Protein AF-A0A2A5AAW3-F1 (afdb_monomer)

pLDDT: mean 90.44, std 13.63, range [39.44, 98.69]

Structure (mmCIF, N/CA/C/O backbone):
data_AF-A0A2A5AAW3-F1
#
_entry.id   AF-A0A2A5AAW3-F1
#
loop_
_atom_site.group_PDB
_atom_site.id
_atom_site.type_symbol
_atom_site.label_atom_id
_atom_site.label_alt_id
_atom_site.label_comp_id
_atom_site.label_asym_id
_atom_site.label_entity_id
_atom_site.label_seq_id
_atom_site.pdbx_PDB_ins_code
_atom_site.Cartn_x
_atom_site.Cartn_y
_atom_site.Cartn_z
_atom_site.occupancy
_atom_site.B_iso_or_equiv
_atom_site.auth_seq_id
_atom_site.auth_comp_id
_atom_site.auth_asym_id
_atom_site.auth_atom_id
_atom_site.pdbx_PDB_model_num
ATOM 1 N N . MET A 1 1 ? 14.016 1.556 11.950 1.00 39.44 1 MET A N 1
ATOM 2 C CA . MET A 1 1 ? 13.295 0.463 12.637 1.00 39.44 1 MET A CA 1
ATOM 3 C C . MET A 1 1 ? 12.011 1.043 13.203 1.00 39.44 1 MET A C 1
ATOM 5 O O . MET A 1 1 ? 12.098 1.934 14.035 1.00 39.44 1 MET A O 1
ATOM 9 N N . ILE A 1 2 ? 10.849 0.629 12.693 1.00 43.47 2 ILE A N 1
ATOM 10 C CA . ILE A 1 2 ? 9.531 1.069 13.179 1.00 43.47 2 ILE A CA 1
ATOM 11 C C . ILE A 1 2 ? 9.067 -0.00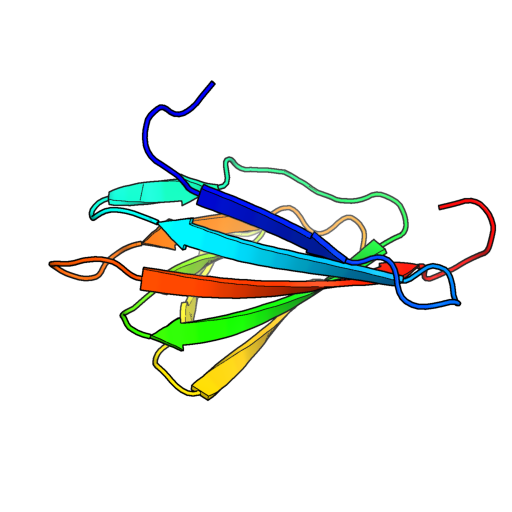4 14.170 1.00 43.47 2 ILE A C 1
ATOM 13 O O . ILE A 1 2 ? 8.960 -1.167 13.787 1.00 43.47 2 ILE A O 1
ATOM 17 N N . SER A 1 3 ? 8.885 0.339 15.448 1.00 43.72 3 SER A N 1
ATOM 18 C CA . SER A 1 3 ? 8.414 -0.620 16.451 1.00 43.72 3 SER A CA 1
ATOM 19 C C . SER A 1 3 ? 6.901 -0.829 16.317 1.00 43.72 3 SER A C 1
ATOM 21 O O . SER A 1 3 ? 6.143 0.132 16.196 1.00 43.72 3 SER A O 1
ATOM 23 N N . GLY A 1 4 ? 6.458 -2.090 16.324 1.00 58.16 4 GLY A N 1
ATOM 24 C CA . GLY A 1 4 ? 5.041 -2.462 16.447 1.00 58.16 4 GLY A CA 1
ATOM 25 C C . GLY A 1 4 ? 4.322 -2.945 15.183 1.00 58.16 4 GLY A C 1
ATOM 26 O O . GLY A 1 4 ? 3.145 -3.267 15.283 1.00 58.16 4 GLY A O 1
ATOM 27 N N . SER A 1 5 ? 4.979 -3.025 14.023 1.00 59.78 5 SER A N 1
ATOM 28 C CA . SER A 1 5 ? 4.380 -3.627 12.817 1.00 59.78 5 SER A CA 1
ATOM 29 C C . SER A 1 5 ? 4.737 -5.113 12.717 1.00 59.78 5 SER A C 1
ATOM 31 O O . SER A 1 5 ? 5.889 -5.493 12.950 1.00 59.78 5 SER A O 1
ATOM 33 N N . LYS A 1 6 ? 3.756 -5.954 12.373 1.00 73.56 6 LYS A N 1
ATOM 34 C CA . LYS A 1 6 ? 3.960 -7.382 12.103 1.00 73.56 6 LYS A CA 1
ATOM 35 C C . LYS A 1 6 ? 4.066 -7.594 10.595 1.00 73.56 6 LYS A C 1
ATOM 37 O O . LYS A 1 6 ? 3.257 -7.053 9.848 1.00 73.56 6 LYS A O 1
ATOM 42 N N . PHE A 1 7 ? 5.060 -8.376 10.181 1.00 75.00 7 PHE A N 1
ATOM 43 C CA . PHE A 1 7 ? 5.308 -8.739 8.788 1.00 75.00 7 PHE A CA 1
ATOM 44 C C . PHE A 1 7 ? 5.267 -10.258 8.657 1.00 75.00 7 PHE A C 1
ATOM 46 O O . PHE A 1 7 ? 5.870 -10.965 9.471 1.00 75.00 7 PHE A O 1
ATOM 53 N N . SER A 1 8 ? 4.598 -10.755 7.627 1.00 76.31 8 SER A N 1
ATOM 54 C CA . SER A 1 8 ? 4.706 -12.151 7.202 1.00 76.31 8 SER A CA 1
ATOM 55 C C . SER A 1 8 ? 5.001 -12.209 5.715 1.00 76.31 8 SER A C 1
ATOM 57 O O . SER A 1 8 ? 4.222 -11.685 4.923 1.00 76.31 8 SER A O 1
ATOM 59 N N . ASN A 1 9 ? 6.112 -12.861 5.363 1.00 69.94 9 ASN A N 1
ATOM 60 C CA . ASN A 1 9 ? 6.567 -13.023 3.987 1.00 69.94 9 ASN A CA 1
ATOM 61 C C . ASN A 1 9 ? 6.355 -14.464 3.532 1.00 69.94 9 ASN A C 1
ATOM 63 O O . ASN A 1 9 ? 6.692 -15.401 4.260 1.00 69.94 9 ASN A O 1
ATOM 67 N N . VAL A 1 10 ? 5.856 -14.629 2.313 1.00 75.06 10 VAL A N 1
ATOM 68 C CA . VAL A 1 10 ? 5.798 -15.912 1.616 1.00 75.06 10 VAL A CA 1
ATOM 69 C C . VAL A 1 10 ? 6.385 -15.725 0.219 1.00 75.06 10 VAL A C 1
ATOM 71 O O . VAL A 1 10 ? 5.961 -14.843 -0.528 1.00 75.06 10 VAL A O 1
ATOM 74 N N . GLU A 1 11 ? 7.356 -16.565 -0.131 1.00 68.62 11 GLU A N 1
ATOM 75 C CA . GLU A 1 11 ? 7.826 -16.731 -1.507 1.00 68.62 11 GLU A CA 1
ATOM 76 C C . GLU A 1 11 ? 7.038 -17.884 -2.134 1.00 68.62 11 GLU A C 1
ATOM 78 O O . GLU A 1 11 ? 7.002 -18.994 -1.598 1.00 68.62 11 GLU A O 1
ATOM 83 N N . ILE A 1 12 ? 6.372 -17.622 -3.255 1.00 57.97 12 ILE A N 1
ATOM 84 C CA . ILE A 1 12 ? 5.675 -18.641 -4.043 1.00 57.97 12 ILE A CA 1
ATOM 85 C C . ILE A 1 12 ? 6.402 -18.689 -5.382 1.00 57.97 12 ILE A C 1
ATOM 87 O O . ILE A 1 12 ? 6.607 -17.640 -5.978 1.00 57.97 12 ILE A O 1
ATOM 91 N N . GLY A 1 13 ? 6.828 -19.881 -5.816 1.00 52.97 13 GLY A N 1
ATOM 92 C CA . GLY A 1 13 ? 7.694 -20.072 -6.987 1.00 52.97 13 GLY A CA 1
ATOM 93 C C . GLY A 1 13 ? 7.355 -19.176 -8.189 1.00 52.97 13 GLY A C 1
ATOM 94 O O . GLY A 1 13 ? 6.191 -18.993 -8.533 1.00 52.97 13 GLY A O 1
ATOM 95 N N . GLY A 1 14 ? 8.401 -18.644 -8.825 1.00 62.84 14 GLY A N 1
ATOM 96 C CA . GLY A 1 14 ? 8.334 -17.399 -9.595 1.00 62.84 14 GLY A CA 1
ATOM 97 C C . GLY A 1 14 ? 9.037 -16.286 -8.811 1.00 62.84 14 GLY A C 1
ATOM 98 O O . GLY A 1 14 ? 9.162 -16.374 -7.593 1.00 62.84 14 GLY A O 1
ATOM 99 N N . GLU A 1 15 ? 9.574 -15.272 -9.488 1.00 82.69 15 GLU A N 1
ATOM 100 C CA . GLU A 1 15 ? 10.187 -14.106 -8.834 1.00 82.69 15 GLU A CA 1
ATOM 101 C C . GLU A 1 15 ? 9.076 -13.185 -8.294 1.00 82.69 15 GLU A C 1
ATOM 103 O O . GLU A 1 15 ? 8.890 -12.069 -8.774 1.00 82.69 15 GLU A O 1
ATOM 108 N N . SER A 1 16 ? 8.297 -13.692 -7.333 1.00 88.06 16 SER A N 1
ATOM 109 C CA . SER A 1 16 ? 7.179 -13.000 -6.688 1.00 88.06 16 SER A CA 1
ATOM 110 C C . SER A 1 16 ? 7.315 -13.075 -5.167 1.00 88.06 16 SER A C 1
ATOM 112 O O . SER A 1 16 ? 7.628 -14.125 -4.601 1.00 88.06 16 SER A O 1
ATOM 114 N N . LYS A 1 17 ? 7.052 -11.957 -4.487 1.00 91.00 17 LYS A N 1
ATOM 115 C CA . LYS A 1 17 ? 7.078 -11.851 -3.021 1.00 91.00 17 LYS A CA 1
ATOM 116 C C . LYS A 1 17 ? 5.722 -11.396 -2.521 1.00 91.00 17 LYS A C 1
ATOM 118 O O . LYS A 1 17 ? 5.172 -10.418 -3.019 1.00 91.00 17 LYS A O 1
ATOM 123 N N . ILE A 1 18 ? 5.198 -12.088 -1.517 1.00 93.75 18 ILE A N 1
ATOM 124 C CA . ILE A 1 18 ? 3.941 -11.725 -0.870 1.00 93.75 18 ILE A CA 1
ATOM 125 C C . ILE A 1 18 ? 4.243 -11.340 0.569 1.00 93.75 18 ILE A C 1
ATOM 127 O O . ILE A 1 18 ? 4.828 -12.130 1.309 1.00 93.75 18 ILE A O 1
ATOM 131 N N . THR A 1 19 ? 3.816 -10.145 0.961 1.00 94.81 19 THR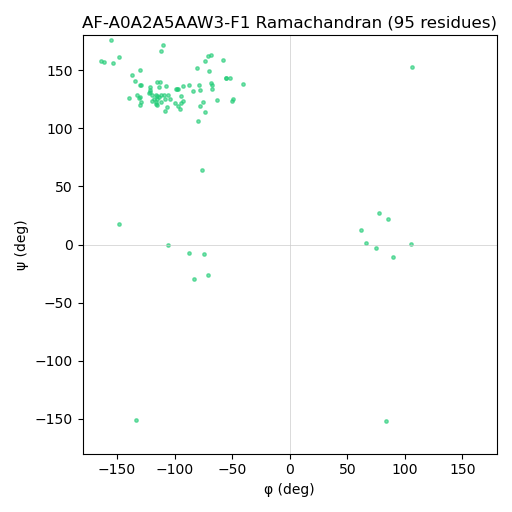 A N 1
ATOM 132 C CA . THR A 1 19 ? 4.036 -9.590 2.293 1.00 94.81 19 THR A CA 1
ATOM 133 C C . THR A 1 19 ? 2.721 -9.073 2.852 1.00 94.81 19 THR A C 1
ATOM 135 O O . THR A 1 19 ? 2.127 -8.156 2.291 1.00 94.81 19 THR A O 1
ATOM 138 N N . GLU A 1 20 ? 2.278 -9.612 3.982 1.00 96.75 20 GLU A N 1
ATOM 139 C CA . GLU A 1 20 ? 1.175 -9.026 4.750 1.00 96.75 20 GLU A CA 1
ATOM 140 C C . GLU A 1 20 ? 1.737 -8.160 5.882 1.00 96.75 20 GLU A C 1
ATOM 142 O O . GLU A 1 20 ? 2.688 -8.554 6.567 1.00 96.75 20 GLU A O 1
ATOM 147 N N . ILE A 1 21 ? 1.177 -6.959 6.038 1.00 97.38 21 ILE A N 1
ATOM 148 C CA . ILE A 1 21 ? 1.661 -5.913 6.939 1.00 97.38 21 ILE A CA 1
ATOM 149 C C . ILE A 1 21 ? 0.502 -5.381 7.771 1.00 97.38 21 ILE A C 1
ATOM 151 O O . ILE A 1 21 ? -0.487 -4.872 7.240 1.00 97.38 21 ILE A O 1
ATOM 155 N N . GLU A 1 22 ? 0.690 -5.411 9.085 1.00 98.12 22 GLU A N 1
ATOM 156 C CA . GLU 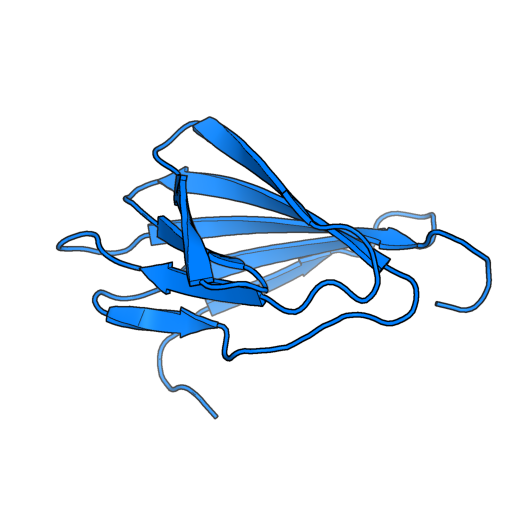A 1 22 ? -0.175 -4.722 10.037 1.00 98.12 22 GLU A CA 1
ATOM 157 C C . GLU A 1 22 ? 0.409 -3.339 10.372 1.00 98.12 22 GLU A C 1
ATOM 159 O O . GLU A 1 22 ? 1.537 -3.229 10.867 1.00 98.12 22 GLU A O 1
ATOM 164 N N . LEU A 1 23 ? -0.359 -2.275 10.122 1.00 97.31 23 LEU A N 1
ATOM 165 C CA . LEU A 1 23 ? 0.007 -0.896 10.453 1.00 97.31 23 LEU A CA 1
ATOM 166 C C . LEU A 1 23 ? -0.895 -0.363 11.568 1.00 97.31 23 LEU A C 1
ATOM 168 O O . LEU A 1 23 ? -2.111 -0.274 11.404 1.00 97.31 23 LEU A O 1
ATOM 172 N N . GLN A 1 24 ? -0.303 0.081 12.675 1.00 98.12 24 GLN A N 1
ATOM 173 C CA . GLN A 1 24 ? -1.009 0.827 13.724 1.00 98.12 24 GLN A CA 1
ATOM 174 C C . GLN A 1 24 ? -1.423 2.221 13.223 1.00 98.12 24 GLN A C 1
ATOM 176 O O . GLN A 1 24 ? -0.887 2.717 12.227 1.00 98.12 24 GLN A O 1
ATOM 181 N N . LYS A 1 25 ? -2.356 2.881 13.922 1.00 97.75 25 LYS A N 1
ATOM 182 C CA . LYS A 1 25 ? -2.800 4.248 13.596 1.00 97.75 25 LYS A CA 1
ATOM 183 C C . LYS A 1 25 ? -1.602 5.185 13.401 1.00 97.75 25 LYS A C 1
ATOM 185 O O . LYS A 1 25 ? -0.753 5.312 14.282 1.00 97.75 25 LYS A O 1
ATOM 190 N N . GLY A 1 26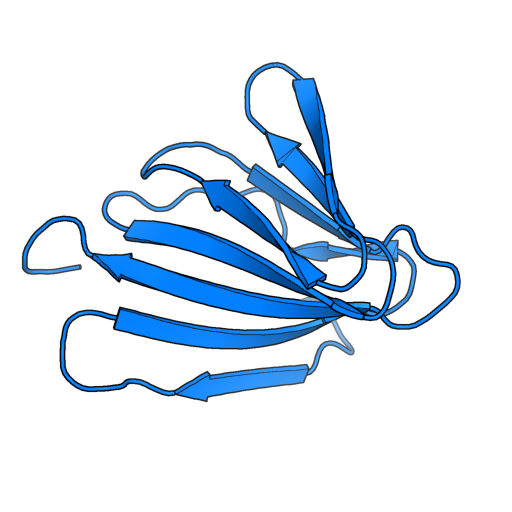 ? -1.546 5.858 12.251 1.00 97.38 26 GLY A N 1
ATOM 191 C CA . GLY A 1 26 ? -0.486 6.812 11.915 1.00 97.38 26 GLY A CA 1
ATOM 192 C C . GLY A 1 26 ? 0.866 6.190 11.548 1.00 97.38 26 GLY A C 1
ATOM 193 O O . GLY A 1 26 ? 1.781 6.929 11.178 1.00 97.38 26 GLY A O 1
ATOM 194 N N . GLN A 1 27 ? 1.023 4.861 11.610 1.00 97.94 27 GLN A N 1
ATOM 195 C CA . GLN A 1 27 ? 2.220 4.201 11.093 1.00 97.94 27 GLN A CA 1
ATOM 196 C C . GLN A 1 27 ? 2.256 4.249 9.570 1.00 97.94 27 GLN A C 1
ATOM 198 O O . GLN A 1 27 ? 1.226 4.224 8.892 1.00 97.94 27 GLN A O 1
ATOM 203 N N . ALA A 1 28 ? 3.472 4.293 9.034 1.00 97.19 28 ALA A N 1
ATOM 204 C CA . ALA A 1 28 ? 3.702 4.347 7.606 1.00 97.19 28 ALA A CA 1
ATOM 205 C C . ALA A 1 28 ? 4.838 3.424 7.183 1.00 97.19 28 ALA A C 1
ATOM 207 O O . ALA A 1 28 ? 5.854 3.318 7.869 1.00 97.19 28 ALA A O 1
ATOM 208 N N . ILE A 1 29 ? 4.698 2.854 5.993 1.00 96.75 29 ILE A N 1
ATOM 209 C CA . ILE A 1 29 ? 5.823 2.356 5.213 1.00 96.75 29 ILE A CA 1
ATOM 210 C C . ILE A 1 29 ? 6.513 3.588 4.629 1.00 96.75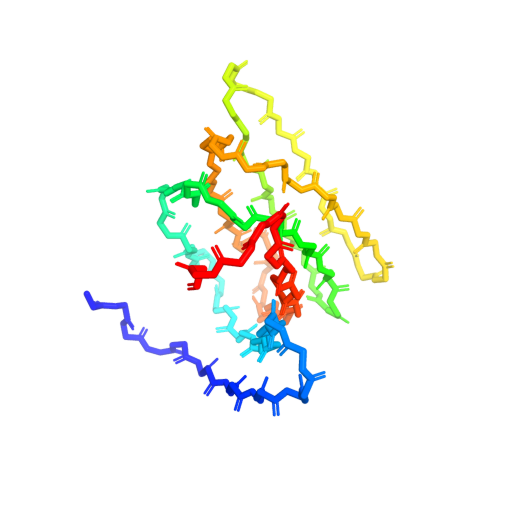 29 ILE A C 1
ATOM 212 O O . ILE A 1 29 ? 5.868 4.423 3.989 1.00 96.75 29 ILE A O 1
ATOM 216 N N . ALA A 1 30 ? 7.804 3.742 4.929 1.00 95.25 30 ALA A N 1
ATOM 217 C CA . ALA A 1 30 ? 8.593 4.905 4.535 1.00 95.25 30 ALA A CA 1
ATOM 218 C C . ALA A 1 30 ? 8.602 5.107 3.012 1.00 95.25 30 ALA A C 1
ATOM 220 O O . ALA A 1 30 ? 8.345 4.181 2.247 1.00 95.25 30 ALA A O 1
ATOM 221 N N . ASN A 1 31 ? 8.906 6.331 2.576 1.00 96.50 31 ASN A N 1
ATOM 222 C CA . ASN A 1 31 ? 9.008 6.631 1.153 1.00 96.50 31 ASN A CA 1
ATOM 223 C C . ASN A 1 31 ? 10.148 5.824 0.514 1.00 96.50 31 ASN A C 1
ATOM 225 O O . ASN A 1 31 ? 11.285 5.918 0.979 1.00 96.50 31 ASN A O 1
ATOM 229 N N . HIS A 1 32 ? 9.842 5.054 -0.527 1.00 96.06 32 HIS A N 1
ATOM 230 C CA . HIS A 1 32 ? 10.794 4.183 -1.212 1.00 96.06 32 HIS A CA 1
ATOM 231 C C . HIS A 1 32 ? 10.364 3.907 -2.662 1.00 96.06 32 HIS A C 1
ATOM 233 O O . HIS A 1 32 ? 9.300 4.343 -3.103 1.00 96.06 32 HIS A O 1
ATOM 239 N N . SER A 1 33 ? 11.208 3.194 -3.407 1.00 96.31 33 SER A N 1
ATOM 240 C CA . SER A 1 33 ? 10.926 2.679 -4.748 1.00 96.31 33 SER A CA 1
ATOM 241 C C . SER A 1 33 ? 11.666 1.362 -4.972 1.00 96.31 33 SER A C 1
ATOM 243 O O . SER A 1 33 ? 12.632 1.055 -4.272 1.00 96.31 33 SER A O 1
ATOM 245 N N . HIS A 1 34 ? 11.207 0.595 -5.962 1.00 92.75 34 HIS A N 1
ATOM 246 C CA . HIS A 1 34 ? 11.803 -0.685 -6.344 1.00 92.75 34 HIS A CA 1
ATOM 247 C C . HIS A 1 34 ? 12.288 -0.635 -7.789 1.00 92.75 34 HIS A C 1
ATOM 249 O O . HIS A 1 34 ? 11.525 -0.284 -8.688 1.00 92.75 34 HIS A O 1
ATOM 255 N N . ASP A 1 35 ? 13.536 -1.019 -8.045 1.00 92.62 35 ASP A N 1
ATOM 256 C CA . ASP A 1 35 ? 14.155 -0.842 -9.367 1.00 92.62 35 ASP A CA 1
ATOM 257 C C . ASP A 1 35 ? 13.607 -1.758 -10.465 1.00 92.62 35 ASP A C 1
ATOM 259 O O . ASP A 1 35 ? 13.730 -1.444 -11.658 1.00 92.62 35 ASP A O 1
ATOM 263 N N . CYS A 1 36 ? 13.079 -2.917 -10.077 1.00 93.69 36 CYS A N 1
ATOM 264 C CA . CYS A 1 36 ? 12.647 -3.955 -11.008 1.00 93.69 36 CYS A CA 1
ATOM 265 C C . CYS A 1 36 ? 11.450 -4.782 -10.516 1.00 93.69 36 CYS A C 1
ATOM 267 O O . CYS A 1 36 ? 11.153 -5.830 -11.080 1.00 93.69 36 CYS A O 1
ATOM 269 N N . TRP A 1 37 ? 10.726 -4.274 -9.520 1.00 94.00 37 TRP A N 1
ATOM 270 C CA . TRP A 1 37 ? 9.494 -4.877 -9.021 1.00 94.00 37 TRP A CA 1
ATOM 271 C C . TRP A 1 37 ? 8.311 -3.961 -9.327 1.00 94.00 37 TRP A C 1
ATOM 273 O O . TRP A 1 37 ? 8.408 -2.746 -9.141 1.00 94.00 37 TRP A O 1
ATOM 283 N N . VAL A 1 38 ? 7.209 -4.536 -9.801 1.00 96.06 38 VAL A N 1
ATOM 284 C CA . VAL A 1 38 ? 5.886 -3.904 -9.716 1.00 96.06 38 VAL A CA 1
ATOM 285 C C . VAL A 1 38 ? 5.290 -4.292 -8.374 1.00 96.06 38 VAL A C 1
ATOM 287 O O . VAL A 1 38 ? 5.404 -5.442 -7.964 1.00 96.06 38 VAL A O 1
ATOM 290 N N . GLU A 1 39 ? 4.676 -3.334 -7.687 1.00 97.06 39 GLU A N 1
ATOM 291 C CA . GLU A 1 39 ? 4.052 -3.558 -6.388 1.00 97.06 39 GLU A CA 1
ATOM 292 C C . GLU A 1 39 ? 2.531 -3.424 -6.493 1.00 97.06 39 GLU A C 1
ATOM 294 O O . GLU A 1 39 ? 2.003 -2.431 -6.996 1.00 97.06 39 GLU A O 1
ATOM 299 N N . HIS A 1 40 ? 1.814 -4.427 -6.001 1.00 97.56 40 HIS A N 1
ATOM 300 C CA . HIS A 1 40 ? 0.368 -4.428 -5.863 1.00 97.56 40 HIS A CA 1
ATOM 301 C C . HIS A 1 40 ? -0.000 -4.308 -4.386 1.00 97.56 40 HIS A C 1
ATOM 303 O O . HIS A 1 40 ? 0.251 -5.222 -3.602 1.00 97.56 40 HIS A O 1
ATOM 309 N N . CYS A 1 41 ? -0.644 -3.203 -4.027 1.00 98.12 41 CYS A N 1
ATOM 310 C CA . CYS A 1 41 ? -1.115 -2.925 -2.676 1.00 98.12 41 CYS A CA 1
ATOM 311 C C . CYS A 1 41 ? -2.608 -3.226 -2.577 1.00 98.12 41 CYS A C 1
ATOM 313 O O . CYS A 1 41 ? -3.400 -2.609 -3.290 1.00 98.12 41 CYS A O 1
ATOM 315 N N . TYR A 1 42 ? -2.997 -4.117 -1.669 1.00 98.38 42 TYR A N 1
ATOM 316 C CA . TYR A 1 42 ? -4.385 -4.456 -1.364 1.00 98.38 42 TYR A CA 1
ATOM 317 C C . TYR A 1 42 ? -4.714 -4.048 0.071 1.00 98.38 42 TYR A C 1
ATOM 319 O O . TYR A 1 42 ? -4.102 -4.541 1.020 1.00 98.38 42 TYR A O 1
ATOM 327 N N . CYS A 1 43 ? -5.698 -3.169 0.248 1.00 98.50 43 CYS A N 1
ATOM 328 C CA . CYS A 1 43 ? -6.183 -2.819 1.580 1.00 98.50 43 CYS A CA 1
ATOM 329 C C . CYS A 1 43 ? -7.141 -3.916 2.065 1.00 98.50 43 CYS A C 1
ATOM 331 O O . CYS A 1 43 ? -8.256 -4.034 1.564 1.00 98.50 43 CYS A O 1
ATOM 333 N N . LEU A 1 44 ? -6.702 -4.744 3.014 1.00 98.31 44 LEU A N 1
ATOM 334 C CA . LEU A 1 44 ? -7.504 -5.846 3.561 1.00 98.31 44 LEU A CA 1
ATOM 335 C C . LEU A 1 44 ? -8.461 -5.376 4.663 1.00 98.31 44 LEU A C 1
ATOM 337 O O . LEU A 1 44 ? -9.512 -5.972 4.880 1.00 98.31 44 LEU A O 1
ATOM 341 N N . SER A 1 45 ? -8.093 -4.321 5.392 1.00 98.38 45 SER A N 1
ATOM 342 C CA . SER A 1 45 ? -8.956 -3.662 6.374 1.00 98.38 45 SER A CA 1
ATOM 343 C C . SER A 1 45 ? -8.416 -2.280 6.739 1.00 98.38 45 SER A C 1
ATOM 345 O O . SER A 1 45 ? -7.212 -2.040 6.655 1.00 98.38 45 SER A O 1
ATOM 347 N N . GLY A 1 46 ? -9.288 -1.407 7.247 1.00 97.88 46 GLY A N 1
ATOM 348 C CA . GLY A 1 46 ? -8.930 -0.041 7.635 1.00 97.88 46 GLY A CA 1
ATOM 349 C C . GLY A 1 46 ? -8.940 0.929 6.451 1.00 97.88 46 GLY A C 1
ATOM 350 O O . GLY A 1 46 ? -9.699 0.750 5.497 1.00 97.88 46 GLY A O 1
ATOM 351 N N . GLU A 1 47 ? -8.124 1.978 6.538 1.00 98.56 47 GLU A N 1
ATOM 352 C CA . GLU A 1 47 ? -7.982 3.007 5.505 1.00 98.56 47 GLU A CA 1
ATOM 353 C C . GLU A 1 47 ? -6.507 3.392 5.361 1.00 98.56 47 GLU A C 1
ATOM 355 O O . GLU A 1 47 ? -5.844 3.800 6.322 1.00 98.56 47 GLU A O 1
ATOM 360 N N . LEU A 1 48 ? -6.005 3.304 4.133 1.00 98.69 48 LEU A N 1
ATOM 361 C CA . LEU A 1 48 ? -4.627 3.618 3.783 1.00 98.69 48 LEU A CA 1
ATOM 362 C C . LEU A 1 48 ? -4.595 4.822 2.846 1.00 98.69 48 LEU A C 1
ATOM 364 O O . LEU A 1 48 ? -5.402 4.932 1.926 1.00 98.69 48 LEU A O 1
ATOM 368 N N . MET A 1 49 ? -3.630 5.711 3.045 1.00 98.56 49 MET A N 1
ATOM 369 C CA . MET A 1 49 ? -3.282 6.747 2.082 1.00 98.56 49 MET A CA 1
ATOM 370 C C . MET A 1 49 ? -1.956 6.385 1.424 1.00 98.56 49 MET A C 1
ATOM 372 O O . MET A 1 49 ? -0.927 6.302 2.099 1.00 98.56 49 MET A O 1
ATOM 376 N N . VAL A 1 50 ? -1.980 6.196 0.108 1.00 98.31 50 VAL A N 1
ATOM 377 C CA . VAL A 1 50 ? -0.783 5.997 -0.706 1.00 98.31 50 VAL A CA 1
ATOM 378 C C . VAL A 1 50 ? -0.398 7.332 -1.327 1.00 98.31 50 VAL A C 1
ATOM 380 O O . VAL A 1 50 ? -1.174 7.930 -2.069 1.00 98.31 50 VAL A O 1
ATOM 383 N N . TYR A 1 51 ? 0.800 7.805 -1.008 1.00 97.94 51 TYR A N 1
ATOM 384 C CA . TYR A 1 51 ? 1.413 8.976 -1.622 1.00 97.94 51 TYR A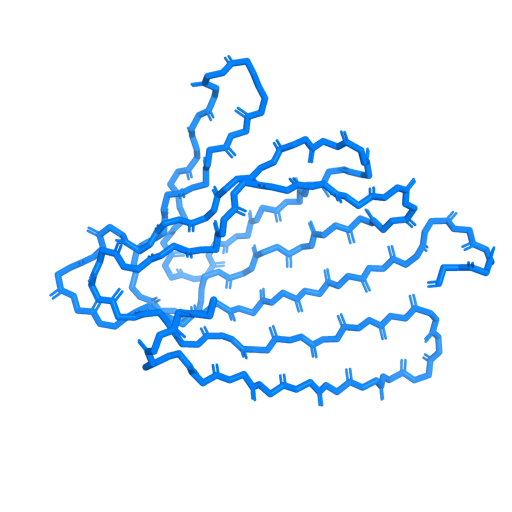 CA 1
ATOM 385 C C . TYR A 1 51 ? 2.294 8.489 -2.762 1.00 97.94 51 TYR A C 1
ATOM 387 O O . TYR A 1 51 ? 3.130 7.615 -2.542 1.00 97.94 51 TYR A O 1
ATOM 395 N N . LEU A 1 52 ? 2.104 9.048 -3.949 1.00 96.62 52 LEU A N 1
ATOM 396 C CA . LEU A 1 52 ? 2.864 8.748 -5.155 1.00 96.62 52 LEU A CA 1
ATOM 397 C C . LEU A 1 52 ? 3.709 9.968 -5.547 1.00 96.62 52 LEU A C 1
ATOM 399 O O . LEU A 1 52 ? 3.510 11.076 -5.041 1.00 96.62 52 LEU A O 1
ATOM 403 N N . GLU A 1 53 ? 4.657 9.762 -6.455 1.00 89.81 53 GLU A N 1
ATOM 404 C CA . GLU A 1 53 ? 5.436 10.837 -7.073 1.00 89.81 53 GLU A CA 1
ATOM 405 C C . GLU A 1 53 ? 4.534 11.942 -7.652 1.00 89.81 53 GLU A C 1
ATOM 407 O O . GLU A 1 53 ? 3.469 11.655 -8.187 1.00 89.81 53 GLU A O 1
ATOM 412 N N . GLY A 1 54 ? 4.953 13.208 -7.551 1.00 87.19 54 GLY A N 1
ATOM 413 C CA . GLY A 1 54 ? 4.180 14.345 -8.070 1.00 87.19 54 GLY A CA 1
ATOM 414 C C . GLY A 1 54 ? 3.000 14.771 -7.189 1.00 87.19 54 GLY A C 1
ATOM 415 O O . GLY A 1 54 ? 2.024 15.306 -7.704 1.00 87.19 54 GLY A O 1
ATOM 416 N N . ASP A 1 55 ? 3.074 14.519 -5.877 1.00 86.19 55 ASP A N 1
ATOM 417 C CA . ASP A 1 55 ? 2.060 14.874 -4.867 1.00 86.19 55 ASP A CA 1
ATOM 418 C C . ASP A 1 55 ? 0.680 14.214 -5.053 1.00 86.19 55 ASP A C 1
ATOM 420 O O . ASP A 1 55 ? -0.285 14.563 -4.360 1.00 86.19 55 ASP A O 1
ATOM 424 N N . PHE A 1 56 ? 0.578 13.208 -5.927 1.00 94.31 56 PHE A N 1
ATOM 425 C CA . PHE A 1 56 ? -0.636 12.416 -6.079 1.00 94.31 56 PHE A CA 1
ATOM 426 C C . PHE A 1 56 ? -0.880 11.555 -4.840 1.00 94.31 56 PHE A C 1
ATOM 428 O O . PHE A 1 56 ? 0.033 10.965 -4.261 1.00 94.31 56 PHE A O 1
ATOM 435 N N . LYS A 1 57 ? -2.145 11.479 -4.425 1.00 96.75 57 LYS A N 1
ATOM 436 C CA . LYS A 1 57 ? -2.570 10.721 -3.248 1.00 96.75 57 LYS A CA 1
ATOM 437 C C . LYS A 1 57 ? -3.777 9.875 -3.600 1.00 96.75 57 LYS A C 1
ATOM 439 O O . LYS A 1 57 ? -4.757 10.392 -4.133 1.00 96.75 57 LYS A O 1
ATOM 444 N N . VAL A 1 58 ? -3.704 8.591 -3.282 1.00 98.00 58 VAL A N 1
ATOM 445 C CA . VAL A 1 58 ? -4.790 7.633 -3.486 1.00 98.00 58 VAL A CA 1
ATOM 446 C C . VAL A 1 58 ? -5.172 7.061 -2.132 1.00 98.00 58 VAL A C 1
ATOM 448 O O . VAL A 1 58 ? -4.329 6.503 -1.430 1.00 98.00 58 VAL A O 1
ATOM 451 N N . LYS A 1 59 ? -6.445 7.198 -1.760 1.00 98.44 59 LYS A N 1
ATOM 452 C CA . LYS A 1 59 ? -6.985 6.504 -0.594 1.00 98.44 59 LYS A CA 1
ATOM 453 C C . LYS A 1 59 ? -7.401 5.097 -1.012 1.00 98.44 59 LYS A C 1
ATOM 455 O O . LYS A 1 59 ? -8.095 4.959 -2.012 1.00 98.44 59 LYS A O 1
ATOM 460 N N . LEU A 1 60 ? -6.991 4.096 -0.240 1.00 98.56 60 LEU A N 1
ATOM 461 C CA . LEU A 1 60 ? -7.450 2.718 -0.362 1.00 98.56 60 LEU A CA 1
ATOM 462 C C . LEU A 1 60 ? -8.253 2.334 0.877 1.00 98.56 60 LEU A C 1
ATOM 464 O O . LEU A 1 60 ? -7.784 2.457 2.011 1.00 98.56 60 LEU A O 1
ATOM 468 N N . THR A 1 61 ? -9.457 1.845 0.643 1.00 98.12 61 THR A N 1
ATOM 469 C CA . THR A 1 61 ? -10.365 1.272 1.634 1.00 98.12 61 THR A CA 1
ATOM 470 C C . THR A 1 61 ? -10.479 -0.238 1.428 1.00 98.12 61 THR A C 1
ATOM 472 O O . THR A 1 61 ? -9.932 -0.789 0.473 1.00 98.12 61 THR A O 1
ATOM 475 N N . ASN A 1 62 ? -11.137 -0.928 2.360 1.00 97.69 62 ASN A N 1
ATOM 476 C CA . ASN A 1 62 ? -11.224 -2.388 2.362 1.00 97.69 62 ASN A CA 1
ATOM 477 C C . ASN A 1 62 ? -11.664 -2.967 0.998 1.00 97.69 62 ASN A C 1
ATOM 479 O O . ASN A 1 62 ? -12.734 -2.637 0.488 1.00 97.69 62 ASN A O 1
ATOM 483 N N . GLY A 1 63 ? -10.841 -3.858 0.445 1.00 97.19 63 GLY A N 1
ATOM 484 C CA . GLY A 1 63 ? -11.055 -4.549 -0.824 1.00 97.19 63 GLY A CA 1
ATOM 485 C C . GLY A 1 63 ? -10.501 -3.813 -2.045 1.00 97.19 63 GLY A C 1
ATOM 486 O O . GLY A 1 63 ? -10.430 -4.400 -3.126 1.00 97.19 63 GLY A O 1
ATOM 487 N N . GLU A 1 64 ? -10.078 -2.556 -1.901 1.00 98.50 64 GLU A N 1
ATOM 488 C CA . GLU A 1 64 ? -9.485 -1.787 -2.992 1.00 98.50 64 GLU A CA 1
ATOM 489 C C . GLU A 1 64 ? -8.007 -2.132 -3.192 1.00 98.50 64 GLU A C 1
ATOM 491 O O . GLU A 1 64 ? -7.283 -2.501 -2.258 1.00 98.50 64 GLU A O 1
ATOM 496 N N . LYS A 1 65 ? -7.551 -1.976 -4.439 1.00 97.75 65 LYS A N 1
ATOM 497 C CA . LYS A 1 65 ? -6.167 -2.226 -4.833 1.00 97.75 65 LYS A CA 1
ATOM 498 C C . LYS A 1 65 ? -5.569 -1.074 -5.626 1.00 97.75 65 LYS A C 1
ATOM 500 O O . LYS A 1 65 ? -6.267 -0.419 -6.400 1.00 97.75 65 LYS A O 1
ATOM 505 N N . LEU A 1 66 ? -4.258 -0.910 -5.505 1.00 98.25 66 LEU A N 1
ATOM 506 C CA . LEU A 1 66 ? -3.449 -0.020 -6.332 1.00 98.25 66 LEU A CA 1
ATOM 507 C C . LEU A 1 66 ? -2.240 -0.778 -6.869 1.00 98.25 66 LEU A C 1
ATOM 509 O O . LEU A 1 66 ? -1.596 -1.519 -6.133 1.00 98.25 66 LEU A O 1
ATOM 513 N N . GLN A 1 67 ? -1.921 -0.566 -8.142 1.00 97.94 67 GLN A N 1
ATOM 514 C CA . GLN A 1 67 ? -0.648 -0.987 -8.715 1.00 97.94 67 GLN A CA 1
ATOM 515 C C . GLN A 1 67 ? 0.306 0.205 -8.748 1.00 97.94 67 GLN A C 1
ATOM 517 O O . GLN A 1 67 ? -0.061 1.286 -9.210 1.00 97.94 67 GLN A O 1
ATOM 522 N N . ILE A 1 68 ? 1.535 -0.022 -8.307 1.00 97.31 68 ILE A N 1
ATOM 523 C CA . ILE A 1 68 ? 2.636 0.929 -8.339 1.00 97.31 68 ILE A CA 1
ATOM 524 C C . ILE A 1 68 ? 3.708 0.348 -9.258 1.00 97.31 68 ILE A C 1
ATOM 526 O O . ILE A 1 68 ? 4.175 -0.777 -9.074 1.00 97.31 68 ILE A O 1
ATOM 530 N N . ASN A 1 69 ? 4.067 1.099 -10.295 1.00 96.12 69 ASN A N 1
ATOM 531 C CA . ASN A 1 69 ? 5.033 0.639 -11.286 1.00 96.12 69 ASN A CA 1
ATOM 532 C C . ASN A 1 69 ? 6.460 0.651 -10.717 1.00 96.12 69 ASN A C 1
ATOM 534 O O . ASN A 1 69 ? 6.769 1.403 -9.790 1.00 96.12 69 ASN A O 1
ATOM 538 N N . SER A 1 70 ? 7.356 -0.142 -11.315 1.00 94.56 70 SER A N 1
ATOM 539 C CA . SER A 1 70 ? 8.772 -0.111 -10.934 1.00 94.56 70 SER A CA 1
ATOM 540 C C . SER A 1 70 ? 9.330 1.305 -11.056 1.00 94.56 70 SER A C 1
ATOM 542 O O . SER A 1 70 ? 9.005 2.015 -12.013 1.00 94.56 70 SER A O 1
ATOM 544 N N . ARG A 1 71 ? 10.221 1.675 -10.135 1.00 95.12 71 ARG A N 1
ATOM 545 C CA . ARG A 1 71 ? 10.877 2.987 -10.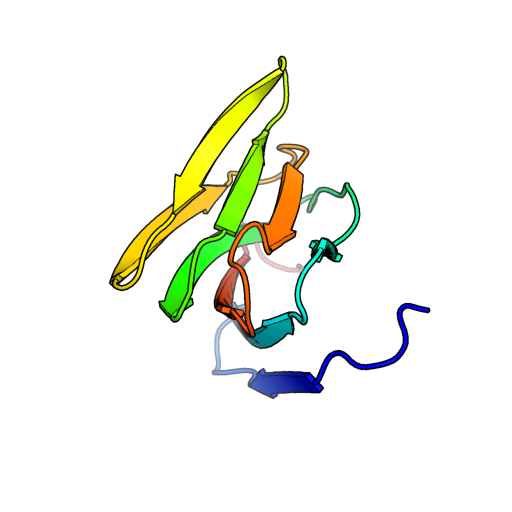021 1.00 95.12 71 ARG A CA 1
ATOM 546 C C . ARG A 1 71 ? 9.944 4.147 -9.667 1.00 95.12 71 ARG A C 1
ATOM 548 O O . ARG A 1 71 ? 10.425 5.265 -9.526 1.00 95.12 71 ARG A O 1
ATOM 555 N N . SER A 1 72 ? 8.649 3.906 -9.467 1.00 96.06 72 SER A N 1
ATOM 556 C CA . SER A 1 72 ? 7.745 4.920 -8.928 1.00 96.06 72 SER A CA 1
ATOM 557 C C . SER A 1 72 ? 7.935 5.037 -7.415 1.00 96.06 72 SER A C 1
ATOM 559 O O . SER A 1 72 ? 7.730 4.075 -6.668 1.00 96.06 72 SER A O 1
ATOM 561 N N . ASN A 1 73 ? 8.330 6.2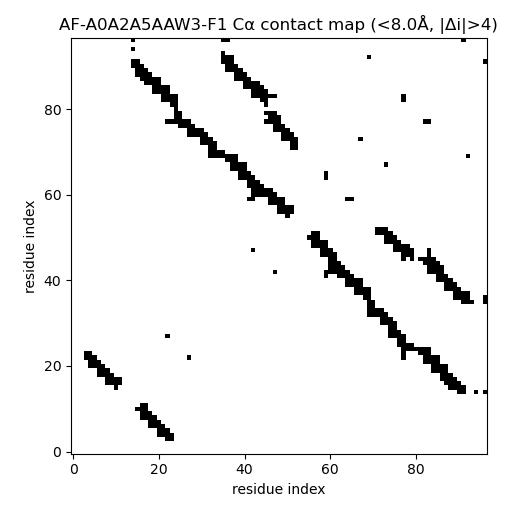25 -6.954 1.00 96.88 73 ASN A N 1
ATOM 562 C CA . ASN A 1 73 ? 8.423 6.509 -5.524 1.00 96.88 73 ASN A CA 1
ATOM 563 C C . ASN A 1 73 ? 7.036 6.527 -4.885 1.00 96.88 73 ASN A C 1
ATOM 565 O O . ASN A 1 73 ? 6.096 7.111 -5.431 1.00 96.88 73 ASN A O 1
ATOM 569 N N . HIS A 1 74 ? 6.932 5.910 -3.712 1.00 97.75 74 HIS A N 1
ATOM 570 C CA . HIS A 1 74 ? 5.689 5.859 -2.966 1.00 97.75 74 HIS A CA 1
ATOM 571 C C . HIS A 1 74 ? 5.899 5.707 -1.455 1.00 97.75 74 HIS A C 1
ATOM 573 O O . HIS A 1 74 ? 6.916 5.201 -0.978 1.00 97.75 74 HIS A O 1
ATOM 579 N N . LYS A 1 75 ? 4.893 6.142 -0.692 1.00 97.50 75 LYS A N 1
ATOM 580 C CA . LYS A 1 75 ? 4.770 5.995 0.767 1.00 97.50 75 LYS A CA 1
ATOM 581 C C . LYS A 1 75 ? 3.356 5.523 1.087 1.00 97.50 75 LYS A C 1
ATOM 583 O O . LYS A 1 75 ? 2.402 6.046 0.519 1.00 97.50 75 LYS A O 1
ATOM 588 N N . ILE A 1 76 ? 3.201 4.617 2.049 1.00 98.25 76 ILE A N 1
ATOM 589 C CA . ILE A 1 76 ? 1.884 4.123 2.479 1.00 98.25 76 ILE A CA 1
ATOM 590 C C . ILE A 1 76 ? 1.684 4.482 3.947 1.00 98.25 76 ILE A C 1
ATOM 592 O O . ILE A 1 76 ? 2.532 4.163 4.771 1.00 98.25 76 ILE A O 1
ATOM 596 N N . LEU A 1 77 ? 0.591 5.163 4.279 1.00 98.38 77 LEU A N 1
ATOM 597 C CA . LEU A 1 77 ? 0.258 5.609 5.634 1.00 98.38 77 LEU A CA 1
ATOM 598 C C . LEU A 1 77 ? -1.087 5.023 6.058 1.00 98.38 77 LEU A C 1
ATOM 600 O O . LEU A 1 77 ? -2.064 5.158 5.326 1.00 98.38 77 LEU A O 1
ATOM 604 N N . ASN A 1 78 ? -1.163 4.465 7.262 1.00 98.56 78 ASN A N 1
ATOM 605 C CA . ASN A 1 78 ? -2.447 4.187 7.892 1.00 98.56 78 ASN A CA 1
ATOM 606 C C . ASN A 1 78 ? -3.078 5.500 8.383 1.00 98.56 78 ASN A C 1
ATOM 608 O O . ASN A 1 78 ? -2.553 6.147 9.294 1.00 98.56 78 ASN A O 1
ATOM 612 N N . VAL A 1 79 ? -4.205 5.870 7.773 1.00 98.50 79 VAL A N 1
ATOM 613 C CA . VAL A 1 79 ? -5.000 7.061 8.119 1.00 98.50 79 VAL A CA 1
ATOM 614 C C . VAL A 1 79 ? -6.291 6.722 8.864 1.00 98.50 79 VAL A C 1
ATOM 616 O O . VAL A 1 79 ? -7.035 7.627 9.228 1.00 98.50 79 VAL A O 1
ATOM 619 N N . SER A 1 80 ? -6.552 5.439 9.107 1.00 97.88 80 SER A N 1
ATOM 620 C CA . SER A 1 80 ? -7.670 5.001 9.936 1.00 97.88 80 SER A CA 1
ATOM 621 C C . SER A 1 80 ? -7.438 5.309 11.417 1.00 97.88 80 SER A C 1
ATOM 623 O O . SER A 1 80 ? -6.314 5.495 11.883 1.00 97.88 80 SER A O 1
ATOM 625 N N . GLU A 1 81 ? -8.523 5.296 12.187 1.00 97.56 81 GLU A N 1
ATOM 626 C CA . GLU A 1 81 ? -8.481 5.460 13.643 1.00 97.56 81 GLU A CA 1
ATOM 627 C C . GLU A 1 81 ? -7.959 4.215 14.389 1.00 97.56 81 GLU A C 1
ATOM 629 O O . GLU A 1 81 ? -7.718 4.279 15.593 1.00 97.56 81 GLU A O 1
ATOM 634 N N . GLY A 1 82 ? -7.764 3.094 13.689 1.00 96.38 82 GLY A N 1
ATOM 635 C CA . GLY A 1 82 ? -7.337 1.820 14.262 1.00 96.38 82 GLY A CA 1
ATOM 636 C C . GLY A 1 82 ? -6.216 1.158 13.466 1.00 96.38 82 GLY A C 1
ATOM 637 O O . GLY A 1 82 ? -5.390 1.819 12.837 1.00 96.38 82 GLY A O 1
ATOM 638 N N . VAL A 1 83 ? -6.174 -0.170 13.521 1.00 97.81 83 VAL A N 1
ATOM 639 C CA . VAL A 1 83 ? -5.226 -0.982 12.754 1.00 97.81 83 VAL A CA 1
ATOM 640 C C . VAL A 1 83 ? -5.699 -1.114 11.306 1.00 97.81 83 VAL A C 1
ATOM 642 O O . VAL A 1 83 ? -6.879 -1.361 11.055 1.00 97.81 83 VAL A O 1
ATOM 645 N N . SER A 1 84 ? -4.772 -0.982 10.357 1.00 98.25 84 SER A N 1
ATOM 646 C CA . SER A 1 84 ? -4.995 -1.324 8.949 1.00 98.25 84 SER A CA 1
ATOM 647 C C . SER A 1 84 ? -4.145 -2.525 8.553 1.00 98.25 84 SER A C 1
ATOM 649 O O . SER A 1 84 ? -2.978 -2.607 8.939 1.00 98.25 84 SER A O 1
ATOM 651 N N . ASN A 1 85 ? -4.724 -3.421 7.755 1.00 98.19 85 ASN A N 1
ATOM 652 C CA . ASN A 1 85 ? -4.029 -4.575 7.195 1.00 98.19 85 ASN A CA 1
ATOM 653 C C . ASN A 1 85 ? -3.831 -4.360 5.699 1.00 98.19 85 ASN A C 1
ATOM 655 O O . ASN A 1 85 ? -4.773 -4.038 4.970 1.00 98.19 85 ASN A O 1
ATOM 659 N N . LEU A 1 86 ? -2.595 -4.530 5.258 1.00 98.38 86 LEU A N 1
ATOM 660 C CA . LEU A 1 86 ? -2.159 -4.346 3.885 1.00 98.38 86 LEU A CA 1
ATOM 661 C C . LEU A 1 86 ? -1.535 -5.648 3.397 1.00 98.38 86 LEU A C 1
ATOM 663 O O . LEU A 1 86 ? -0.638 -6.179 4.045 1.00 98.38 86 LEU A O 1
ATOM 667 N N . LEU A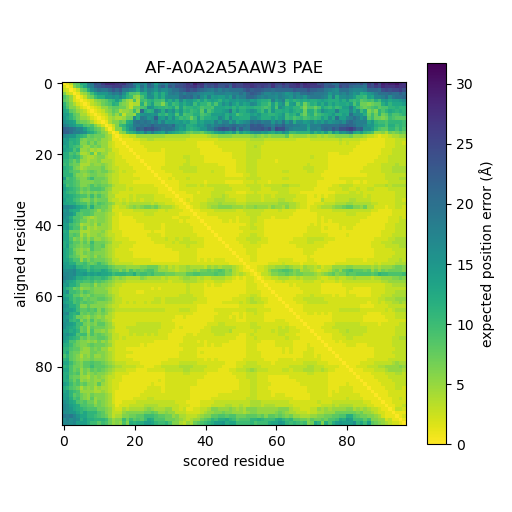 1 87 ? -1.954 -6.113 2.227 1.00 98.19 87 LEU A N 1
ATOM 668 C CA . LEU A 1 87 ? -1.242 -7.147 1.491 1.00 98.19 87 LEU A CA 1
ATOM 669 C C . LEU A 1 87 ? -0.485 -6.500 0.335 1.00 98.19 87 LEU A C 1
ATOM 671 O O . LEU A 1 87 ? -1.074 -5.807 -0.494 1.00 98.19 87 LEU A O 1
ATOM 675 N N . ILE A 1 88 ? 0.817 -6.743 0.290 1.00 97.19 88 ILE A N 1
ATOM 676 C CA . ILE A 1 88 ? 1.701 -6.366 -0.801 1.00 97.19 88 ILE A CA 1
ATOM 677 C C . ILE A 1 88 ? 2.049 -7.624 -1.592 1.00 97.19 88 ILE A C 1
ATOM 679 O O . ILE A 1 88 ? 2.508 -8.613 -1.023 1.00 97.19 88 ILE A O 1
ATOM 683 N N . ILE A 1 89 ? 1.862 -7.568 -2.907 1.00 95.94 89 ILE A N 1
ATOM 684 C CA . ILE A 1 89 ? 2.407 -8.551 -3.847 1.00 95.94 89 ILE A CA 1
ATOM 685 C C . ILE A 1 89 ? 3.390 -7.817 -4.747 1.00 95.94 89 ILE A C 1
ATOM 687 O O . ILE A 1 89 ? 3.017 -6.848 -5.405 1.00 95.94 89 ILE A O 1
ATOM 691 N N . GLN A 1 90 ? 4.642 -8.253 -4.750 1.00 95.19 90 GLN A N 1
ATOM 692 C CA . GLN A 1 90 ? 5.681 -7.723 -5.619 1.00 95.19 90 GLN A CA 1
ATOM 693 C C . GLN A 1 90 ? 6.008 -8.758 -6.680 1.00 95.19 90 GLN A C 1
ATOM 695 O O . GLN A 1 90 ? 6.384 -9.876 -6.336 1.00 95.19 90 GLN A O 1
ATOM 700 N N . ASP A 1 91 ? 5.917 -8.362 -7.945 1.00 93.50 91 ASP A N 1
ATOM 701 C CA . ASP A 1 91 ? 6.243 -9.204 -9.095 1.00 93.50 91 ASP A CA 1
ATOM 702 C C . ASP A 1 91 ? 7.439 -8.616 -9.849 1.00 93.50 91 ASP A C 1
ATOM 704 O O . ASP A 1 91 ? 7.464 -7.423 -10.183 1.00 93.50 91 ASP A O 1
ATOM 708 N N . ALA A 1 92 ? 8.455 -9.440 -10.104 1.00 92.25 92 ALA A N 1
ATOM 709 C CA . ALA A 1 92 ? 9.620 -9.022 -10.866 1.00 92.25 92 ALA A CA 1
ATOM 710 C C . ALA A 1 92 ? 9.241 -8.753 -12.326 1.00 92.25 92 ALA A C 1
ATOM 712 O O . ALA A 1 92 ? 8.576 -9.553 -12.984 1.00 92.25 92 ALA A O 1
ATOM 713 N N . VAL A 1 93 ? 9.713 -7.633 -12.877 1.00 90.56 93 VAL A N 1
ATOM 714 C CA . VAL A 1 93 ? 9.488 -7.302 -14.299 1.00 90.56 93 VAL A CA 1
ATOM 715 C C . VAL A 1 93 ? 10.552 -7.894 -15.224 1.00 90.56 93 VAL A C 1
ATOM 717 O O . VAL A 1 93 ? 10.455 -7.762 -16.445 1.00 90.56 93 VAL A O 1
ATOM 720 N N . ARG A 1 94 ? 11.609 -8.487 -14.657 1.00 85.44 94 ARG A N 1
ATOM 721 C CA . ARG A 1 94 ? 12.707 -9.145 -15.373 1.00 85.44 94 ARG A CA 1
ATOM 722 C C . ARG A 1 94 ? 13.468 -10.097 -14.439 1.00 85.44 94 ARG A C 1
ATOM 724 O O . ARG A 1 94 ? 13.510 -9.799 -13.251 1.00 85.44 94 ARG A O 1
ATOM 731 N N . PRO A 1 95 ? 14.168 -11.109 -14.985 1.00 82.88 95 PRO A N 1
ATOM 732 C CA . PRO A 1 95 ? 15.019 -11.997 -14.202 1.00 82.88 95 PRO A CA 1
ATOM 733 C C . PRO A 1 95 ? 16.083 -11.269 -13.375 1.00 82.88 95 PRO A C 1
ATOM 735 O O . PRO A 1 95 ? 16.704 -10.313 -13.861 1.00 82.88 95 PRO A O 1
ATOM 738 N N . GLY A 1 96 ? 16.361 -11.783 -12.177 1.00 77.75 96 GLY A N 1
ATOM 739 C CA . GLY A 1 96 ? 17.428 -11.285 -11.300 1.00 77.75 96 GLY A CA 1
ATOM 740 C C . GLY A 1 96 ? 17.025 -10.106 -10.413 1.00 77.75 96 GLY A C 1
ATOM 741 O O . GLY A 1 96 ? 17.889 -9.342 -9.973 1.00 77.75 96 GLY A O 1
ATOM 742 N N . CYS A 1 97 ? 15.725 -9.957 -10.188 1.00 71.62 97 CYS A N 1
ATOM 743 C CA . CYS A 1 97 ? 15.166 -9.211 -9.074 1.00 71.62 97 CYS A CA 1
ATOM 744 C C . CYS A 1 97 ? 15.191 -10.069 -7.788 1.00 71.62 97 CYS A C 1
ATOM 746 O O . CYS A 1 97 ? 15.249 -9.455 -6.700 1.00 71.62 97 CYS A O 1
#

Solvent-accessible surface area (backbone atoms only — not comparable to full-atom values): 5229 Å² total; per-residue (Å²): 137,79,88,86,58,52,76,48,79,48,80,50,93,68,73,36,44,37,37,40,37,43,31,47,56,70,35,60,53,68,77,45,64,38,88,45,31,34,39,35,44,33,24,70,32,49,30,35,39,36,37,39,67,90,81,42,74,46,79,33,41,62,78,34,73,47,79,44,58,51,61,49,42,34,30,43,32,24,73,30,96,46,65,21,35,36,38,38,41,34,40,45,78,51,90,94,106

Secondary structure (DSSP, 8-state):
--TT--EEEEEETTTEEEEEEEE-TT-EEEEE--SSEEEEEEEEESEEEEEEGGG-EEEEETT-EEEE-TT--EEEEE-SSS-EEEEEEEEESSTT-

Radius of gyration: 12.99 Å; Cα contacts (8 Å, |Δi|>4): 250; chains: 1; bounding box: 29×35×32 Å

Sequence (97 aa):
MISGSKFSNVEIGGESKITEIELQKGQAIANHSHDCWVEHCYCLSGELMVYLEGDFKVKLTNGEKLQINSRSNHKILNVSEGVSNLLIIQDAVRPGC

Nearest PDB structures (foldseek):
  3h8u-assembly1_B  TM=8.662E-01  e=1.391E-06  Klebsiella pneumoniae subsp. pneumoniae MGH 78578
  3h8u-assembly1_A  TM=8.713E-01  e=1.897E-06  Klebsiella pneumoniae subsp. pneumoniae MGH 78578
  6b8w-assembly1_B  TM=8.769E-01  e=2.104E-06  Enterobacter cloacae subsp. cloacae ATCC 13047
  2i45-assembly4_H  TM=8.905E-01  e=4.573E-06  Neisseria meningitidis
  1sef-assembly1_A  TM=8.220E-01  e=1.626E-04  Enterococcus faecalis V583

Foldseek 3Di:
DDPDKDWDWDDDPAQKIKIKIKAWAFDKDDKDFAQFKKKKKAWQAAKKWKQWPPRDIDIHHHGDMDIDDHPIIIMITRNGPGMTMMMMMIHGNDPPD

Mean predicted aligned error: 5.01 Å